Protein AF-A0A257QB19-F1 (afdb_monomer_lite)

Radius of gyration: 14.37 Å; chains: 1; bounding box: 32×27×36 Å

Sequence (110 aa):
MDDRFLIPMRKDPEFQNRLLIRRVKIDADTKYIGLDGKTHDYPFLANQLGVRGVPYILFLAPDGSRITSIQGTAFDYYGYYLSQDINLATDCAKKPAQPKCDGRKDGAGL

Secondary structure (DSSP, 8-state):
-TTTTHHHHHHSTTTTTT-------TT-S-EEE-TTS-EEEHHHHHHHTT--SSSEEEEE-TTS-EEEEEES--HHHHHHHHHHHHHHHHHHHH-TTSGGG--GGGS---

pLDDT: mean 86.42, std 7.38, range [59.31, 97.44]

Foldseek 3Di:
DCVVAVVVLCVDPVCPPLDDDDDDDQPDPDWDQDPVRDIDGSVVVCVQFVPDAPPKDFQAEPVQAGLDMDHDDDPVCCNVVVVVVSVSSSVCNVPVPDPNRHCVVVTGTD

Structure (mmCIF, N/CA/C/O backbone):
data_AF-A0A257QB19-F1
#
_entry.id   AF-A0A257QB19-F1
#
loop_
_atom_site.group_PDB
_atom_site.id
_atom_site.type_symbol
_atom_site.label_atom_id
_atom_site.label_alt_id
_atom_site.label_comp_id
_atom_site.label_asym_id
_atom_site.label_entity_id
_atom_site.label_seq_id
_atom_site.pdbx_PDB_ins_code
_atom_site.Cartn_x
_atom_site.Cartn_y
_atom_site.Cartn_z
_atom_site.occupancy
_atom_site.B_iso_or_equiv
_atom_site.auth_seq_id
_atom_site.auth_comp_id
_atom_site.auth_asym_id
_atom_site.auth_atom_id
_atom_site.pdbx_PDB_model_num
ATOM 1 N N . MET A 1 1 ? 12.754 -4.541 1.057 1.00 59.31 1 MET A N 1
ATOM 2 C CA . MET A 1 1 ? 11.566 -4.015 1.768 1.00 59.31 1 MET A CA 1
ATOM 3 C C . MET A 1 1 ? 10.838 -5.180 2.408 1.00 59.31 1 MET A C 1
ATOM 5 O O . MET A 1 1 ? 10.867 -5.306 3.622 1.00 59.31 1 MET A O 1
ATOM 9 N N . ASP A 1 2 ? 10.305 -6.079 1.583 1.00 64.06 2 ASP A N 1
ATOM 10 C CA . ASP A 1 2 ? 9.467 -7.203 2.001 1.00 64.06 2 ASP A CA 1
ATOM 11 C C . ASP A 1 2 ? 10.106 -8.074 3.084 1.00 64.06 2 ASP A C 1
ATOM 13 O O . ASP A 1 2 ? 9.503 -8.252 4.137 1.00 64.06 2 ASP A O 1
ATOM 17 N N . ASP A 1 3 ? 11.344 -8.530 2.880 1.00 69.50 3 ASP A N 1
ATOM 18 C CA . ASP A 1 3 ? 12.029 -9.426 3.826 1.00 69.50 3 ASP A CA 1
ATOM 19 C C . ASP A 1 3 ? 12.295 -8.789 5.195 1.00 69.50 3 ASP A C 1
ATOM 21 O O . ASP A 1 3 ? 12.431 -9.495 6.190 1.00 69.50 3 ASP A O 1
ATOM 25 N N . ARG A 1 4 ? 12.352 -7.453 5.254 1.00 70.56 4 ARG A N 1
ATOM 26 C CA . ARG A 1 4 ? 12.642 -6.702 6.484 1.00 70.56 4 ARG A CA 1
ATOM 27 C C . ARG A 1 4 ? 11.392 -6.263 7.239 1.00 70.56 4 ARG A C 1
ATOM 29 O O . ARG A 1 4 ? 11.477 -6.070 8.442 1.00 70.56 4 ARG A O 1
ATOM 36 N N . PHE A 1 5 ? 10.261 -6.097 6.552 1.00 72.94 5 PHE A N 1
ATOM 37 C CA . PHE A 1 5 ? 9.052 -5.525 7.152 1.00 72.94 5 PHE A CA 1
ATOM 38 C C . PHE A 1 5 ? 7.820 -6.394 6.885 1.00 72.94 5 PHE A C 1
ATOM 40 O O . PHE A 1 5 ? 7.289 -6.999 7.810 1.00 72.94 5 PHE A O 1
ATOM 47 N N . LEU A 1 6 ? 7.397 -6.547 5.626 1.00 75.94 6 LEU A N 1
ATOM 48 C CA . LEU A 1 6 ? 6.129 -7.216 5.296 1.00 75.94 6 LEU A CA 1
ATOM 49 C C . LEU A 1 6 ? 6.115 -8.719 5.624 1.00 75.94 6 LEU A C 1
ATOM 51 O O . LEU A 1 6 ? 5.106 -9.235 6.102 1.00 75.94 6 LEU A O 1
ATOM 55 N N . ILE A 1 7 ? 7.217 -9.438 5.380 1.00 78.75 7 ILE A N 1
ATOM 56 C CA . ILE A 1 7 ? 7.311 -10.874 5.680 1.00 78.75 7 ILE A CA 1
ATOM 57 C C . ILE A 1 7 ? 7.339 -11.129 7.193 1.00 78.75 7 ILE A C 1
ATOM 59 O O . ILE A 1 7 ? 6.558 -11.976 7.635 1.00 78.75 7 ILE A O 1
ATOM 63 N N . PRO A 1 8 ? 8.177 -10.437 7.995 1.00 78.06 8 PRO A N 1
ATOM 64 C CA . PRO A 1 8 ? 8.101 -10.517 9.451 1.00 78.06 8 PRO A CA 1
ATOM 65 C C . PRO A 1 8 ? 6.710 -10.178 9.991 1.00 78.06 8 PRO A C 1
ATOM 67 O O . PRO A 1 8 ? 6.163 -10.957 10.763 1.00 78.06 8 PRO A O 1
ATOM 70 N N . MET A 1 9 ? 6.085 -9.100 9.509 1.00 76.50 9 MET A N 1
ATOM 71 C CA . MET A 1 9 ? 4.747 -8.695 9.957 1.00 76.50 9 MET A CA 1
ATOM 72 C C . MET A 1 9 ? 3.677 -9.737 9.653 1.00 76.50 9 MET A C 1
ATOM 74 O O . MET A 1 9 ? 2.823 -9.994 10.487 1.00 76.50 9 MET A O 1
ATOM 78 N N . ARG A 1 10 ? 3.737 -10.413 8.501 1.00 75.19 10 ARG A N 1
ATOM 79 C CA . ARG A 1 10 ? 2.811 -11.518 8.201 1.00 75.19 10 ARG A CA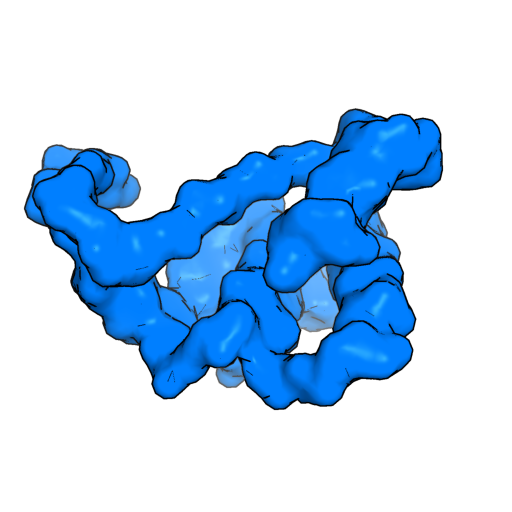 1
ATOM 80 C C . ARG A 1 10 ? 2.932 -12.680 9.198 1.00 75.19 10 ARG A C 1
ATOM 82 O O . ARG A 1 10 ? 1.979 -13.436 9.368 1.00 75.19 10 ARG A O 1
ATOM 89 N N . LYS A 1 11 ? 4.108 -12.872 9.803 1.00 80.69 11 LYS A N 1
ATOM 90 C CA . LYS A 1 11 ? 4.353 -13.930 10.795 1.00 80.69 11 LYS A CA 1
ATOM 91 C C . LYS A 1 11 ? 3.977 -13.507 12.215 1.00 80.69 11 LYS A C 1
ATOM 93 O O . LYS A 1 11 ? 3.763 -14.384 13.046 1.00 80.69 11 LYS A O 1
ATOM 98 N N . ASP A 1 12 ? 3.897 -12.210 12.479 1.00 80.00 12 ASP A N 1
ATOM 99 C CA . ASP A 1 12 ? 3.561 -11.659 13.784 1.00 80.00 12 ASP A CA 1
ATOM 100 C C . ASP A 1 12 ? 2.059 -11.862 14.093 1.00 80.00 12 ASP A C 1
ATOM 102 O O . ASP A 1 12 ? 1.206 -11.435 13.302 1.00 80.00 12 ASP A O 1
ATOM 106 N N . PRO A 1 13 ? 1.712 -12.517 15.221 1.00 81.62 13 PRO A N 1
ATOM 107 C CA . PRO A 1 13 ? 0.330 -12.733 15.644 1.00 81.62 13 PRO A CA 1
ATOM 108 C C . PRO A 1 13 ? -0.524 -11.463 15.711 1.00 81.62 13 PRO A C 1
ATOM 110 O O . PRO A 1 13 ? -1.731 -11.549 15.496 1.00 81.62 13 PRO A O 1
ATOM 113 N N . GLU A 1 14 ? 0.067 -10.291 15.966 1.00 80.62 14 GLU A N 1
ATOM 114 C CA . GLU A 1 14 ? -0.661 -9.019 16.029 1.00 80.62 14 GLU A CA 1
ATOM 115 C C . GLU A 1 14 ? -1.333 -8.668 14.693 1.00 80.62 14 GLU A C 1
ATOM 117 O O . GLU A 1 14 ? -2.408 -8.062 14.675 1.00 80.62 14 GLU A O 1
ATOM 122 N N . PHE A 1 15 ? -0.719 -9.051 13.571 1.00 76.75 15 PHE A N 1
ATOM 123 C CA . PHE A 1 15 ? -1.198 -8.745 12.220 1.00 76.75 15 PHE A CA 1
ATOM 124 C C . PHE A 1 15 ? -1.900 -9.929 11.549 1.00 76.75 15 PHE A C 1
ATOM 126 O O . PHE A 1 15 ? -2.518 -9.761 10.489 1.00 76.75 15 PHE A O 1
ATOM 133 N N . GLN A 1 16 ? -1.853 -11.115 12.162 1.00 75.06 16 GLN A N 1
ATOM 134 C CA . GLN A 1 16 ? -2.574 -12.281 11.665 1.00 75.06 16 GLN A CA 1
ATOM 135 C C . GLN A 1 16 ? -4.080 -11.986 11.590 1.00 75.06 16 GLN A C 1
ATOM 137 O O . GLN A 1 16 ? -4.677 -11.403 12.491 1.00 75.06 16 GLN A O 1
ATOM 142 N N . ASN A 1 17 ? -4.698 -12.372 10.470 1.00 77.50 17 ASN A N 1
ATOM 143 C CA . ASN A 1 17 ? -6.123 -12.178 10.161 1.00 77.50 17 ASN A CA 1
ATOM 144 C C . ASN A 1 17 ? -6.606 -10.720 10.024 1.00 77.50 17 ASN A C 1
ATOM 146 O O . ASN A 1 17 ? -7.804 -10.499 9.855 1.00 77.50 17 ASN A O 1
ATOM 150 N N . ARG A 1 18 ? -5.713 -9.720 10.060 1.00 79.25 18 ARG A N 1
ATOM 151 C CA . ARG A 1 18 ? -6.086 -8.302 9.880 1.00 79.25 18 ARG A CA 1
ATOM 152 C C . ARG A 1 18 ? -5.868 -7.782 8.465 1.00 79.25 18 ARG A C 1
ATOM 154 O O . ARG A 1 18 ? -6.483 -6.789 8.092 1.00 79.25 18 ARG A O 1
ATOM 161 N N . LEU A 1 19 ? -4.975 -8.408 7.699 1.00 74.88 19 LEU A N 1
ATOM 162 C CA . LEU A 1 19 ? -4.495 -7.875 6.426 1.00 74.88 19 LEU A CA 1
ATOM 163 C C . LEU A 1 19 ? -4.450 -8.950 5.343 1.00 74.88 19 LEU A C 1
ATOM 165 O O . LEU A 1 19 ? -3.922 -10.042 5.552 1.00 74.88 19 LEU A O 1
ATOM 169 N N . LEU A 1 20 ? -4.920 -8.586 4.150 1.00 84.19 20 LEU A N 1
ATOM 170 C CA . LEU A 1 20 ? -4.615 -9.293 2.914 1.00 84.19 20 LEU A CA 1
ATOM 171 C C . LEU A 1 20 ? -3.525 -8.513 2.176 1.00 84.19 20 LEU A C 1
ATOM 173 O O . LEU A 1 20 ? -3.773 -7.432 1.649 1.00 84.19 20 LEU A O 1
ATOM 177 N N . ILE A 1 21 ? -2.311 -9.057 2.145 1.00 84.69 21 ILE A N 1
ATOM 178 C CA . ILE A 1 21 ? -1.169 -8.399 1.502 1.00 84.69 21 ILE A CA 1
ATOM 179 C C . ILE A 1 21 ? -1.001 -8.965 0.094 1.00 84.69 21 ILE A C 1
ATOM 181 O O . ILE A 1 21 ? -0.752 -10.161 -0.072 1.00 84.69 21 ILE A O 1
ATOM 185 N N . ARG A 1 22 ? -1.084 -8.102 -0.922 1.00 87.94 22 ARG A N 1
ATOM 186 C CA . ARG A 1 22 ? -0.818 -8.463 -2.318 1.00 87.94 22 ARG A CA 1
ATOM 187 C C . ARG A 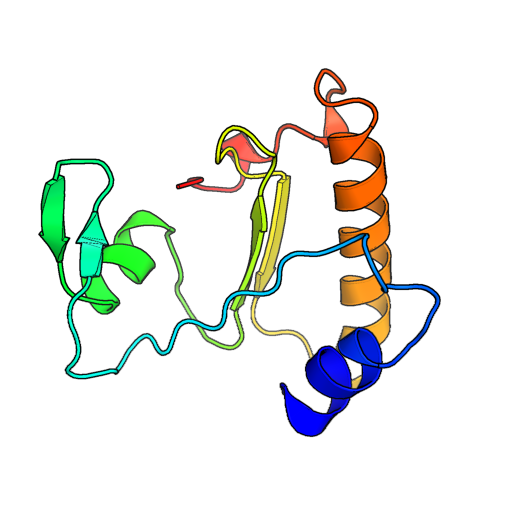1 22 ? 0.380 -7.687 -2.843 1.00 87.94 22 ARG A C 1
ATOM 189 O O . ARG A 1 22 ? 0.357 -6.463 -2.904 1.00 87.94 22 ARG A O 1
ATOM 196 N N . ARG A 1 23 ? 1.420 -8.414 -3.252 1.00 88.44 23 ARG A N 1
ATOM 197 C CA . ARG A 1 23 ? 2.579 -7.820 -3.918 1.00 88.44 23 ARG A CA 1
ATOM 198 C C . ARG A 1 23 ? 2.283 -7.633 -5.400 1.00 88.44 23 ARG A C 1
ATOM 200 O O . ARG A 1 23 ? 1.829 -8.562 -6.064 1.00 88.44 23 ARG A O 1
ATOM 207 N N . VAL A 1 24 ? 2.605 -6.450 -5.906 1.00 89.31 24 VAL A N 1
ATOM 208 C CA . VAL A 1 24 ? 2.582 -6.131 -7.333 1.00 89.31 24 VAL A CA 1
ATOM 209 C C . VAL A 1 24 ? 3.997 -5.774 -7.763 1.00 89.31 24 VAL A C 1
ATOM 211 O O . VAL A 1 24 ? 4.639 -4.919 -7.154 1.00 89.31 24 VAL A O 1
ATOM 214 N N . LYS A 1 25 ? 4.495 -6.454 -8.797 1.00 90.56 25 LYS A N 1
ATOM 215 C CA . LYS A 1 25 ? 5.747 -6.099 -9.461 1.00 90.56 25 LYS A CA 1
ATOM 216 C C . LYS A 1 25 ? 5.385 -5.270 -10.696 1.00 90.56 25 LYS A C 1
ATOM 218 O O . LYS A 1 25 ? 4.802 -5.805 -11.630 1.00 90.56 25 LYS A O 1
ATOM 223 N N . ILE A 1 26 ? 5.668 -3.967 -10.649 1.00 88.81 26 ILE A N 1
ATOM 224 C CA . ILE A 1 26 ? 5.209 -3.007 -11.669 1.00 88.81 26 ILE A CA 1
ATOM 225 C C . ILE A 1 26 ? 5.869 -3.208 -13.038 1.00 88.81 26 ILE A C 1
ATOM 227 O O . ILE A 1 26 ? 5.289 -2.855 -14.052 1.00 88.81 26 ILE A O 1
ATOM 231 N N . ASP A 1 27 ? 7.062 -3.791 -13.053 1.00 87.38 27 ASP A N 1
ATOM 232 C CA . ASP A 1 27 ? 7.898 -4.091 -14.215 1.00 87.38 27 ASP A CA 1
ATOM 233 C C . ASP A 1 27 ? 7.865 -5.590 -14.569 1.00 87.38 27 ASP A C 1
ATOM 235 O O . ASP A 1 27 ? 8.820 -6.129 -15.120 1.00 87.38 27 ASP A O 1
ATOM 239 N N . ALA A 1 28 ? 6.810 -6.311 -14.178 1.00 89.75 28 ALA A N 1
ATOM 240 C CA . ALA A 1 28 ? 6.645 -7.703 -14.577 1.00 89.75 28 ALA A CA 1
ATOM 241 C C . ALA A 1 28 ? 6.098 -7.808 -16.008 1.00 89.75 28 ALA A C 1
ATOM 243 O O . ALA A 1 28 ? 5.149 -7.113 -16.359 1.00 89.75 28 ALA A O 1
ATOM 244 N N . ASP A 1 29 ? 6.618 -8.764 -16.782 1.00 91.00 29 ASP A N 1
ATOM 245 C CA . ASP A 1 29 ? 6.129 -9.083 -18.135 1.00 91.00 29 ASP A CA 1
ATOM 246 C C . ASP A 1 29 ? 4.759 -9.793 -18.136 1.00 91.00 29 ASP A C 1
ATOM 248 O O . ASP A 1 29 ? 4.187 -10.100 -19.185 1.00 91.00 29 ASP A O 1
ATOM 252 N N . THR A 1 30 ? 4.228 -10.099 -16.952 1.00 92.31 30 THR A N 1
ATOM 253 C CA . THR A 1 30 ? 2.925 -10.735 -16.783 1.00 92.31 30 THR A CA 1
ATOM 254 C C . THR A 1 30 ? 1.793 -9.715 -16.856 1.00 92.31 30 THR A C 1
ATOM 256 O O . THR A 1 30 ? 1.938 -8.544 -16.511 1.00 92.31 30 THR A O 1
ATOM 259 N N . LYS A 1 31 ? 0.628 -10.185 -17.302 1.00 94.19 31 LYS A N 1
ATOM 260 C CA . LYS A 1 31 ? -0.592 -9.383 -17.425 1.00 94.19 31 LYS A CA 1
ATOM 261 C C . LYS A 1 31 ? -1.626 -9.807 -16.387 1.00 94.19 31 LYS A C 1
ATOM 263 O O . LYS A 1 31 ? -1.560 -10.918 -15.860 1.00 94.19 31 LYS A O 1
ATOM 268 N N . TYR A 1 32 ? -2.597 -8.942 -16.120 1.00 91.12 32 TYR A N 1
ATOM 269 C CA . TYR A 1 32 ? -3.730 -9.234 -15.242 1.00 91.12 32 TYR A CA 1
ATOM 270 C C . TYR A 1 32 ? -5.057 -8.906 -15.929 1.00 91.12 32 TYR A C 1
ATOM 272 O O . TYR A 1 32 ? -5.100 -8.106 -16.861 1.00 91.12 32 TYR A O 1
ATOM 280 N N . ILE A 1 33 ? -6.139 -9.535 -15.467 1.00 94.56 33 ILE A N 1
ATOM 281 C CA . ILE A 1 33 ? -7.500 -9.166 -15.865 1.00 94.56 33 ILE A CA 1
ATOM 282 C C . ILE A 1 33 ? -7.987 -8.072 -14.916 1.00 94.56 33 ILE A C 1
ATOM 284 O O . ILE A 1 33 ? -8.027 -8.282 -13.701 1.00 94.56 33 ILE A O 1
ATOM 288 N N . GLY A 1 34 ? -8.298 -6.902 -15.468 1.00 90.81 34 GLY A N 1
ATOM 289 C CA . GLY A 1 34 ? -8.829 -5.760 -14.734 1.00 90.81 34 GLY A CA 1
ATOM 290 C C . GLY A 1 34 ? -10.286 -5.940 -14.325 1.00 90.81 34 GLY A C 1
ATOM 291 O O . GLY A 1 34 ? -10.969 -6.872 -14.750 1.00 90.81 34 GLY A O 1
ATOM 292 N N . LEU A 1 35 ? -10.779 -5.006 -13.510 1.00 88.00 35 LEU A N 1
ATOM 293 C CA . LEU A 1 35 ? -12.189 -4.964 -13.105 1.00 88.00 35 LEU A CA 1
ATOM 294 C C . LEU A 1 35 ? -13.132 -4.692 -14.291 1.00 88.00 35 LEU A C 1
ATOM 296 O O . LEU A 1 35 ? -14.313 -5.015 -14.229 1.00 88.00 35 LEU A O 1
ATOM 300 N N . ASP A 1 36 ? -12.599 -4.155 -15.389 1.00 92.31 36 ASP A N 1
ATOM 301 C CA . ASP A 1 36 ? -13.287 -3.975 -16.669 1.00 92.31 36 ASP A CA 1
ATOM 302 C C . ASP A 1 36 ? -13.338 -5.256 -17.527 1.00 92.31 36 ASP A C 1
ATOM 304 O O . ASP A 1 36 ? -13.837 -5.228 -18.653 1.00 92.31 36 ASP A O 1
ATOM 308 N N . GLY A 1 37 ? -12.794 -6.370 -17.025 1.00 95.81 37 GLY A N 1
ATOM 309 C CA . GLY A 1 37 ? -12.713 -7.646 -17.731 1.00 95.81 37 GLY A CA 1
ATOM 310 C C . GLY A 1 37 ? -11.655 -7.694 -18.837 1.00 95.81 37 GLY A C 1
ATOM 311 O O . GLY A 1 37 ? -11.577 -8.696 -19.548 1.00 95.81 37 GLY A O 1
ATOM 312 N N . LYS A 1 38 ? -10.835 -6.647 -19.005 1.00 97.12 38 LYS A N 1
ATOM 313 C CA . LYS A 1 38 ? -9.792 -6.590 -20.038 1.00 97.12 38 LYS A CA 1
ATOM 314 C C . LYS A 1 38 ? -8.429 -6.968 -19.480 1.00 97.12 38 LYS A C 1
ATOM 316 O O . LYS A 1 38 ? -8.152 -6.840 -18.290 1.00 97.12 38 LYS A O 1
ATOM 321 N N . THR A 1 39 ? -7.558 -7.420 -20.373 1.00 97.44 39 THR A N 1
ATOM 322 C CA . THR A 1 39 ? -6.167 -7.726 -20.044 1.00 97.44 39 THR A CA 1
ATOM 323 C C . THR A 1 39 ? -5.328 -6.450 -20.044 1.00 97.44 39 THR A C 1
ATOM 325 O O . THR A 1 39 ? -5.212 -5.800 -21.082 1.00 97.44 39 THR A O 1
ATOM 328 N N . HIS A 1 40 ? -4.675 -6.156 -18.921 1.00 96.31 40 HIS A N 1
ATOM 329 C CA . HIS A 1 40 ? -3.795 -4.999 -18.727 1.00 96.31 40 HIS A CA 1
ATOM 330 C C . HIS A 1 40 ? -2.403 -5.426 -18.251 1.00 96.31 40 HIS A C 1
ATOM 332 O O . HIS A 1 40 ? -2.221 -6.528 -17.725 1.00 96.31 40 HIS A O 1
ATOM 338 N N . ASP A 1 41 ? -1.414 -4.555 -18.435 1.00 95.31 41 ASP A N 1
ATOM 339 C CA . ASP A 1 41 ? -0.079 -4.710 -17.855 1.00 95.31 41 ASP A CA 1
ATOM 340 C C . ASP A 1 41 ? 0.042 -3.953 -16.520 1.00 95.31 41 ASP A C 1
ATOM 342 O O . ASP A 1 41 ? -0.777 -3.103 -16.170 1.00 95.31 41 ASP A O 1
ATOM 346 N N . TYR A 1 42 ? 1.042 -4.288 -15.709 1.00 93.62 42 TYR A N 1
ATOM 347 C CA . TYR A 1 42 ? 1.217 -3.625 -14.416 1.00 93.62 42 TYR A CA 1
ATOM 348 C C . TYR A 1 42 ? 1.627 -2.141 -14.487 1.00 93.62 42 TYR A C 1
ATOM 350 O O . TYR A 1 42 ? 1.221 -1.395 -13.586 1.00 93.62 42 TYR A O 1
ATOM 358 N N . PRO A 1 43 ? 2.346 -1.660 -15.521 1.00 93.31 43 PRO A N 1
ATOM 359 C CA . PRO A 1 43 ? 2.517 -0.227 -15.748 1.00 93.31 43 PRO A CA 1
ATOM 360 C C . PRO A 1 43 ? 1.189 0.525 -15.906 1.00 93.31 43 PRO A C 1
ATOM 362 O O . PRO A 1 43 ? 1.045 1.622 -15.362 1.00 93.31 43 PRO A O 1
ATOM 365 N N . PHE A 1 44 ? 0.192 -0.060 -16.580 1.00 93.81 44 PHE A N 1
ATOM 366 C CA . PHE A 1 44 ? -1.154 0.504 -16.672 1.00 93.81 44 PHE A CA 1
ATOM 367 C C . PHE A 1 44 ? -1.786 0.678 -15.284 1.00 93.81 44 PHE A C 1
ATOM 369 O O . PHE A 1 44 ? -2.242 1.774 -14.956 1.00 93.81 44 PHE A O 1
ATOM 376 N N . LEU A 1 45 ? -1.725 -0.351 -14.428 1.00 92.69 45 LEU A N 1
ATOM 377 C CA . LEU A 1 45 ? -2.231 -0.275 -13.050 1.00 92.69 45 LEU A CA 1
ATOM 378 C C . LEU A 1 45 ? -1.528 0.820 -12.235 1.00 92.69 45 LEU A C 1
ATOM 380 O O . LEU A 1 45 ? -2.178 1.597 -11.539 1.00 92.69 45 LEU A O 1
ATOM 384 N N . ALA A 1 46 ? -0.197 0.893 -12.318 1.00 92.62 46 ALA A N 1
ATOM 385 C CA . ALA A 1 46 ? 0.590 1.896 -11.603 1.00 92.62 46 ALA A CA 1
ATOM 386 C C . ALA A 1 46 ? 0.203 3.324 -12.024 1.00 92.62 46 ALA A C 1
ATOM 388 O O . ALA A 1 46 ? 0.042 4.195 -11.167 1.00 92.62 46 ALA A O 1
ATOM 389 N N . ASN A 1 47 ? -0.010 3.547 -13.324 1.00 92.38 47 ASN A N 1
ATOM 390 C CA . ASN A 1 47 ? -0.467 4.829 -13.855 1.00 92.38 47 ASN A CA 1
ATOM 391 C C . ASN A 1 47 ? -1.888 5.173 -13.394 1.00 92.38 47 ASN A C 1
ATOM 393 O O . ASN A 1 47 ? -2.119 6.304 -12.967 1.00 92.38 47 ASN A O 1
ATOM 397 N N . GLN A 1 48 ? -2.814 4.209 -13.424 1.00 92.31 48 GLN A N 1
ATOM 398 C CA . GLN A 1 48 ? -4.186 4.394 -12.938 1.00 92.31 48 GLN A CA 1
ATOM 399 C C . GLN A 1 48 ? -4.211 4.799 -11.456 1.00 92.31 48 GLN A C 1
ATOM 401 O O . GLN A 1 48 ? -4.974 5.678 -11.065 1.00 92.31 48 GLN A O 1
ATOM 406 N N . LEU A 1 49 ? -3.333 4.207 -10.644 1.00 91.94 49 LEU A N 1
ATOM 407 C CA . LEU A 1 49 ? -3.199 4.503 -9.215 1.00 91.94 49 LEU A CA 1
ATOM 408 C C . LEU A 1 49 ? -2.338 5.743 -8.910 1.00 91.94 49 LEU A C 1
ATOM 410 O O . LEU A 1 49 ? -2.147 6.087 -7.744 1.00 91.94 49 LEU A O 1
ATOM 414 N N . GLY A 1 50 ? -1.802 6.420 -9.931 1.00 90.75 50 GLY A N 1
ATOM 415 C CA . GLY A 1 50 ? -0.958 7.605 -9.759 1.00 90.75 50 GLY A CA 1
ATOM 416 C C . GLY A 1 50 ? 0.396 7.324 -9.096 1.00 90.75 50 GLY A C 1
ATOM 417 O O . GLY A 1 50 ? 0.995 8.227 -8.514 1.00 90.75 50 GLY A O 1
ATOM 418 N N . VAL A 1 51 ? 0.898 6.090 -9.166 1.00 91.62 51 VAL A N 1
ATOM 419 C CA . VAL A 1 51 ? 2.176 5.695 -8.561 1.00 91.62 51 VAL A CA 1
ATOM 420 C C . VAL A 1 51 ? 3.333 6.323 -9.340 1.00 91.62 51 VAL A C 1
ATOM 422 O O . VAL A 1 51 ? 3.514 6.061 -10.527 1.00 91.62 51 VAL A O 1
ATOM 425 N N . ARG A 1 52 ? 4.144 7.152 -8.669 1.00 88.81 52 ARG A N 1
ATOM 426 C CA . ARG A 1 52 ? 5.295 7.851 -9.283 1.00 88.81 52 ARG A CA 1
ATOM 427 C C . ARG A 1 52 ? 6.663 7.328 -8.851 1.00 88.81 52 ARG A C 1
ATOM 429 O O . ARG A 1 52 ? 7.673 7.733 -9.412 1.00 88.81 52 ARG A O 1
ATOM 436 N N . GLY A 1 53 ? 6.712 6.449 -7.856 1.00 88.94 53 GLY A N 1
ATOM 437 C CA . GLY A 1 53 ? 7.957 5.880 -7.355 1.00 88.94 53 GLY A CA 1
ATOM 438 C C . GLY A 1 53 ? 7.709 4.682 -6.452 1.00 88.94 53 GLY A C 1
ATOM 439 O O . GLY A 1 53 ? 6.623 4.530 -5.895 1.00 88.94 53 GLY A O 1
ATOM 440 N N . VAL A 1 54 ? 8.730 3.840 -6.318 1.00 87.94 54 VAL A N 1
ATOM 441 C CA . VAL A 1 54 ? 8.718 2.638 -5.476 1.00 87.94 54 VAL A CA 1
ATOM 442 C C . VAL A 1 54 ? 9.765 2.756 -4.356 1.00 87.94 54 VAL A C 1
ATOM 444 O O . VAL A 1 54 ? 10.783 3.417 -4.560 1.00 87.94 54 VAL A O 1
ATOM 447 N N . PRO A 1 55 ? 9.562 2.117 -3.185 1.00 86.88 55 PRO A N 1
ATOM 448 C CA . PRO A 1 55 ? 8.405 1.302 -2.811 1.00 86.88 55 PRO A CA 1
ATOM 449 C C . PRO A 1 55 ? 7.137 2.142 -2.589 1.00 86.88 55 PRO A C 1
ATOM 451 O O . PRO A 1 55 ? 7.206 3.275 -2.110 1.00 86.88 55 PRO A O 1
ATOM 454 N N . TYR A 1 56 ? 5.991 1.550 -2.932 1.00 90.25 56 TYR A N 1
ATOM 455 C CA . TYR A 1 56 ? 4.660 2.129 -2.760 1.00 90.25 56 TYR A CA 1
ATOM 456 C C . TYR A 1 56 ? 3.750 1.116 -2.062 1.00 90.25 56 TYR A C 1
ATOM 458 O O . TYR A 1 56 ? 3.654 -0.026 -2.516 1.00 90.25 56 TYR A O 1
ATOM 466 N N . ILE A 1 57 ? 3.094 1.514 -0.973 1.00 90.94 57 ILE A N 1
ATOM 467 C CA . ILE A 1 57 ? 2.046 0.720 -0.316 1.00 90.94 57 ILE A CA 1
ATOM 468 C C . ILE A 1 57 ? 0.741 1.491 -0.406 1.00 90.94 57 ILE A C 1
ATOM 470 O O . ILE A 1 57 ? 0.681 2.645 0.006 1.00 90.94 57 ILE A O 1
ATOM 474 N N . LEU A 1 58 ? -0.301 0.831 -0.902 1.00 93.38 58 LEU A N 1
ATOM 475 C CA . LEU A 1 58 ? -1.660 1.351 -0.947 1.00 93.38 58 LEU A CA 1
ATOM 476 C C . LEU A 1 58 ? -2.530 0.596 0.055 1.00 93.38 58 LEU A C 1
ATOM 478 O O . LEU A 1 58 ? -2.561 -0.635 0.034 1.00 93.38 58 LEU A O 1
ATOM 482 N N . PHE A 1 59 ? -3.256 1.332 0.890 1.00 93.00 59 PHE A N 1
ATOM 483 C CA . PHE A 1 59 ? -4.265 0.777 1.783 1.00 93.00 59 PHE A CA 1
ATOM 484 C C . PHE A 1 59 ? -5.644 1.029 1.197 1.00 93.00 59 PHE A C 1
ATOM 486 O O . PHE A 1 59 ? -5.990 2.166 0.865 1.00 93.00 59 PHE A O 1
ATOM 493 N N . LEU A 1 60 ? -6.420 -0.043 1.081 1.00 90.75 60 LEU A N 1
ATOM 494 C CA . LEU A 1 60 ? -7.732 -0.035 0.454 1.00 90.75 60 LEU A CA 1
ATOM 495 C C . LEU A 1 60 ? -8.793 -0.489 1.446 1.00 90.75 60 LEU A C 1
ATOM 497 O O . LEU A 1 60 ? -8.545 -1.377 2.266 1.00 90.75 60 LEU A O 1
ATOM 501 N N . ALA A 1 61 ? -9.975 0.106 1.346 1.00 86.88 61 ALA A N 1
ATOM 502 C CA . ALA A 1 61 ? -11.155 -0.373 2.039 1.00 86.88 61 ALA A CA 1
ATOM 503 C C . ALA A 1 61 ? -11.763 -1.579 1.289 1.00 86.88 61 ALA A C 1
ATOM 505 O O . ALA A 1 61 ? -11.393 -1.849 0.141 1.00 86.88 61 ALA A O 1
ATOM 506 N N . PRO A 1 62 ? -12.696 -2.326 1.911 1.00 82.38 62 PRO A N 1
ATOM 507 C CA . PRO A 1 62 ? -13.296 -3.513 1.296 1.00 82.38 62 PRO A CA 1
ATOM 508 C C . PRO A 1 62 ? -13.997 -3.268 -0.050 1.00 82.38 62 PRO A C 1
ATOM 510 O O . PRO A 1 62 ? -14.144 -4.201 -0.832 1.00 82.38 62 PRO A O 1
ATOM 513 N N . ASP A 1 63 ? -14.421 -2.034 -0.323 1.00 84.81 63 ASP A N 1
ATOM 514 C CA . ASP A 1 63 ? -15.056 -1.615 -1.577 1.00 84.81 63 ASP A CA 1
ATOM 515 C C . ASP A 1 63 ? -14.055 -1.186 -2.668 1.00 84.81 63 ASP A C 1
ATOM 517 O O . ASP A 1 63 ? -14.468 -0.775 -3.748 1.00 84.81 63 ASP A O 1
ATOM 521 N N . GLY A 1 64 ? -12.746 -1.273 -2.401 1.00 87.00 64 GLY A N 1
ATOM 522 C CA . GLY A 1 64 ? -11.686 -0.850 -3.320 1.00 87.00 64 GLY A CA 1
ATOM 523 C C . GLY A 1 64 ? -11.323 0.633 -3.225 1.00 87.00 64 GLY A C 1
ATOM 524 O O . GLY A 1 64 ? -10.378 1.070 -3.885 1.00 87.00 64 GLY A O 1
ATOM 525 N N . SER A 1 65 ? -12.001 1.413 -2.380 1.00 88.50 65 SER A N 1
ATOM 526 C CA . SER A 1 65 ? -11.660 2.819 -2.167 1.00 88.50 65 SER A CA 1
ATOM 527 C C . SER A 1 65 ? -10.328 2.986 -1.429 1.00 88.50 65 SER A C 1
ATOM 529 O O . SER A 1 65 ? -9.901 2.144 -0.638 1.00 88.50 65 SER A O 1
ATOM 531 N N . ARG A 1 66 ? -9.642 4.097 -1.703 1.00 93.69 66 ARG A N 1
ATOM 532 C CA . ARG A 1 66 ? -8.366 4.449 -1.074 1.00 93.69 66 ARG A CA 1
ATOM 533 C C . ARG A 1 66 ? -8.573 4.930 0.361 1.00 93.69 66 ARG A C 1
ATOM 535 O O . ARG A 1 66 ? -9.353 5.850 0.586 1.00 93.69 66 ARG A O 1
ATOM 542 N N . ILE A 1 67 ? -7.782 4.386 1.287 1.00 94.56 67 ILE A N 1
ATOM 543 C CA . ILE A 1 67 ? -7.673 4.867 2.673 1.00 94.56 67 ILE A CA 1
ATOM 544 C C . ILE A 1 67 ? -6.457 5.790 2.811 1.00 94.56 67 ILE A C 1
ATOM 546 O O . ILE A 1 67 ? -6.590 6.944 3.196 1.00 94.56 67 ILE A O 1
ATOM 550 N N . THR A 1 68 ? -5.262 5.286 2.493 1.00 93.88 68 THR A N 1
ATOM 551 C CA . THR A 1 68 ? -3.988 6.023 2.589 1.00 93.88 68 THR A CA 1
ATOM 552 C C . THR A 1 68 ? -2.914 5.337 1.735 1.00 93.88 68 THR A C 1
ATOM 554 O O . THR A 1 68 ? -3.142 4.251 1.189 1.00 93.88 68 THR A O 1
ATOM 557 N N . SER A 1 69 ? -1.739 5.952 1.593 1.00 93.31 69 SER A N 1
ATOM 558 C CA . SER A 1 69 ? -0.584 5.321 0.955 1.00 93.31 69 SER A CA 1
ATOM 559 C C . SER A 1 69 ? 0.740 5.758 1.559 1.00 93.31 69 SER A C 1
ATOM 561 O O . SER A 1 69 ? 0.893 6.910 1.956 1.00 93.31 69 SER A O 1
ATOM 563 N N . ILE A 1 70 ? 1.738 4.892 1.432 1.00 90.38 70 ILE A N 1
ATOM 564 C CA . ILE A 1 70 ? 3.129 5.189 1.753 1.00 90.38 70 ILE A CA 1
ATOM 565 C C . ILE A 1 70 ? 3.933 5.213 0.453 1.00 90.38 70 ILE A C 1
ATOM 567 O O . ILE A 1 70 ? 3.994 4.201 -0.246 1.00 90.38 70 ILE A O 1
ATOM 571 N N . GLN A 1 71 ? 4.587 6.337 0.151 1.00 88.50 71 GLN A N 1
ATOM 572 C CA . GLN A 1 71 ? 5.508 6.472 -0.981 1.00 88.50 71 GLN A CA 1
ATOM 573 C C . GLN A 1 71 ? 6.893 6.901 -0.488 1.00 88.50 71 GLN A C 1
ATOM 575 O O . GLN A 1 71 ? 7.023 7.928 0.169 1.00 88.50 71 GLN A O 1
ATOM 580 N N . GLY A 1 72 ? 7.931 6.135 -0.840 1.00 74.44 72 GLY A N 1
ATOM 581 C CA . GLY A 1 72 ? 9.326 6.590 -0.758 1.00 74.44 72 GLY A CA 1
ATOM 582 C C . GLY A 1 72 ? 9.807 7.078 0.616 1.00 74.44 72 GLY A C 1
ATOM 583 O O . GLY A 1 72 ? 10.419 8.138 0.698 1.00 74.44 72 GLY A O 1
ATOM 584 N N . THR A 1 73 ? 9.569 6.329 1.697 1.00 69.25 73 THR A N 1
ATOM 585 C CA . THR A 1 73 ? 10.086 6.713 3.025 1.00 69.25 73 THR A CA 1
ATOM 586 C C . THR A 1 73 ? 11.510 6.209 3.247 1.00 69.25 73 THR A C 1
ATOM 588 O O . THR A 1 73 ? 11.907 5.160 2.732 1.00 69.25 73 THR A 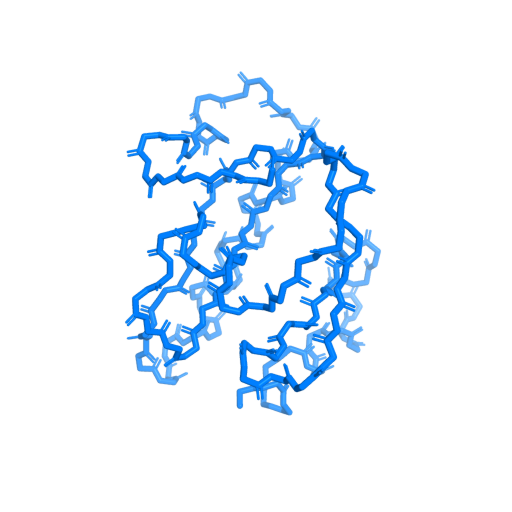O 1
ATOM 591 N N . ALA A 1 74 ? 12.259 6.903 4.109 1.00 70.56 74 ALA A N 1
ATOM 592 C CA . ALA A 1 74 ? 13.474 6.343 4.689 1.00 70.56 74 ALA A CA 1
ATOM 593 C C . ALA A 1 74 ? 13.141 5.046 5.448 1.00 70.56 74 ALA A C 1
ATOM 595 O O . ALA A 1 74 ? 12.116 4.959 6.134 1.00 70.56 74 ALA A O 1
ATOM 596 N N . PHE A 1 75 ? 13.996 4.032 5.296 1.00 71.75 75 PHE A N 1
ATOM 597 C CA . PHE A 1 75 ? 13.747 2.692 5.833 1.00 71.75 75 PHE A CA 1
ATOM 598 C C . PHE A 1 75 ? 13.562 2.682 7.353 1.00 71.75 75 PHE A C 1
ATOM 600 O O . PHE A 1 75 ? 12.739 1.913 7.846 1.00 71.75 75 PHE A O 1
ATOM 607 N N . ASP A 1 76 ? 14.265 3.557 8.070 1.00 78.50 76 ASP A N 1
ATOM 608 C CA . ASP A 1 76 ? 14.267 3.595 9.536 1.00 78.50 76 ASP A CA 1
ATOM 609 C C . ASP A 1 76 ? 12.909 4.000 10.126 1.00 78.50 76 ASP A C 1
ATOM 611 O O . ASP A 1 76 ? 12.549 3.565 11.216 1.00 78.50 76 ASP A O 1
ATOM 615 N N . TYR A 1 77 ? 12.108 4.766 9.380 1.00 79.88 77 TYR A N 1
ATOM 616 C CA . TYR A 1 77 ? 10.768 5.183 9.807 1.00 79.88 77 TYR A CA 1
ATOM 617 C C . TYR A 1 77 ? 9.652 4.309 9.232 1.00 79.88 77 TYR A C 1
ATOM 619 O O . TYR A 1 77 ? 8.484 4.487 9.577 1.00 79.88 77 TYR A O 1
ATOM 627 N N . TYR A 1 78 ? 9.981 3.352 8.360 1.00 81.56 78 TYR A N 1
ATOM 628 C CA . TYR A 1 78 ? 8.964 2.599 7.634 1.00 81.56 78 TYR A CA 1
ATOM 629 C C . TYR A 1 78 ? 8.083 1.760 8.554 1.00 81.56 78 TYR A C 1
ATOM 631 O O . TYR A 1 78 ? 6.873 1.734 8.367 1.00 81.56 78 TYR A O 1
ATOM 639 N N . GLY A 1 79 ? 8.664 1.121 9.574 1.00 82.31 79 GLY A N 1
ATOM 640 C CA . GLY A 1 79 ? 7.898 0.328 10.540 1.00 82.31 79 GLY A CA 1
ATOM 641 C C . GLY A 1 79 ? 6.853 1.159 11.293 1.00 82.31 79 GLY A C 1
ATOM 642 O O . GLY A 1 79 ? 5.726 0.704 11.477 1.00 82.31 79 GLY A O 1
ATOM 643 N N . TYR A 1 80 ? 7.199 2.397 11.664 1.00 86.00 80 TYR A N 1
ATOM 644 C CA . TYR A 1 80 ? 6.282 3.315 12.342 1.00 86.00 80 TYR A CA 1
ATOM 645 C C . TYR A 1 80 ? 5.099 3.701 11.445 1.00 86.00 80 TYR A C 1
ATOM 647 O O . TYR A 1 80 ? 3.949 3.475 11.825 1.00 86.00 80 TYR A O 1
ATOM 655 N N . TYR A 1 81 ? 5.369 4.210 10.236 1.00 87.31 81 TYR A N 1
ATOM 656 C CA . TYR A 1 81 ? 4.311 4.606 9.297 1.00 87.31 81 TYR A CA 1
ATOM 657 C C . TYR A 1 81 ? 3.430 3.424 8.892 1.00 87.31 81 TYR A C 1
ATOM 659 O O . TYR A 1 81 ? 2.208 3.537 8.861 1.00 87.31 81 TYR A O 1
ATOM 667 N N . LEU A 1 82 ? 4.043 2.263 8.661 1.00 87.25 82 LEU A N 1
ATOM 668 C CA . LEU A 1 82 ? 3.332 1.039 8.322 1.00 87.25 82 LEU A CA 1
ATOM 669 C C . LEU A 1 82 ? 2.380 0.604 9.444 1.00 87.25 82 LEU A C 1
ATOM 671 O O . LEU A 1 82 ? 1.224 0.297 9.168 1.00 87.25 82 LEU A O 1
ATOM 675 N N . SER A 1 83 ? 2.825 0.624 10.704 1.00 87.75 83 SER A N 1
ATOM 676 C CA . SER A 1 83 ? 1.967 0.307 11.855 1.00 87.75 83 SER A CA 1
ATOM 677 C C . SER A 1 83 ? 0.809 1.303 12.003 1.00 87.75 83 SER A C 1
ATOM 679 O O . SER A 1 83 ? -0.344 0.898 12.182 1.00 87.75 83 SER A O 1
ATOM 681 N N . GLN A 1 84 ? 1.083 2.603 11.858 1.00 91.06 84 GLN A N 1
ATOM 682 C CA . GLN A 1 84 ? 0.062 3.650 11.929 1.00 91.06 84 GLN A CA 1
ATOM 683 C C . GLN A 1 84 ? -1.027 3.459 10.861 1.00 91.06 84 GLN A C 1
ATOM 685 O O . GLN A 1 84 ? -2.218 3.465 11.189 1.00 91.06 84 GLN A O 1
ATOM 690 N N . ASP A 1 85 ? -0.635 3.224 9.609 1.00 92.06 85 ASP A N 1
ATOM 691 C CA . ASP A 1 85 ? -1.575 3.059 8.499 1.00 92.06 85 ASP A CA 1
ATOM 692 C C . ASP A 1 85 ? -2.343 1.731 8.570 1.00 92.06 85 ASP A C 1
ATOM 694 O O . ASP A 1 85 ? -3.526 1.681 8.232 1.00 92.06 85 ASP A O 1
ATOM 698 N N . ILE A 1 86 ? -1.737 0.661 9.096 1.00 90.00 86 ILE A N 1
ATOM 699 C CA . ILE A 1 86 ? -2.443 -0.601 9.372 1.00 90.00 86 ILE A CA 1
ATOM 700 C C . ILE A 1 86 ? -3.515 -0.412 10.441 1.00 90.00 86 ILE A C 1
ATOM 702 O O . ILE A 1 86 ? -4.613 -0.964 10.322 1.00 90.00 86 ILE A O 1
ATOM 706 N N . ASN A 1 87 ? -3.221 0.346 11.496 1.00 91.81 87 ASN A N 1
ATOM 707 C CA . ASN A 1 87 ? -4.196 0.627 12.543 1.00 91.81 87 ASN A CA 1
ATOM 708 C C . ASN A 1 87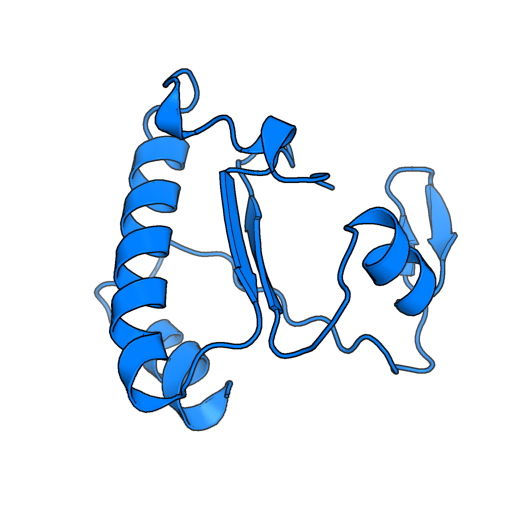 ? -5.360 1.461 12.003 1.00 91.81 87 ASN A C 1
ATOM 710 O O . ASN A 1 87 ? -6.515 1.140 12.292 1.00 91.81 87 ASN A O 1
ATOM 714 N N . LEU A 1 88 ? -5.074 2.451 11.151 1.00 92.81 88 LEU A N 1
ATOM 715 C CA . LEU A 1 88 ? -6.102 3.190 10.422 1.00 92.81 88 LEU A CA 1
ATOM 716 C C . LEU A 1 88 ? -6.951 2.252 9.552 1.00 92.81 88 LEU A C 1
ATOM 718 O O . LEU A 1 88 ? -8.172 2.237 9.690 1.00 92.81 88 LEU A O 1
ATOM 722 N N . ALA A 1 89 ? -6.320 1.425 8.717 1.00 90.62 89 ALA A N 1
ATOM 723 C CA . ALA A 1 89 ? -7.017 0.495 7.833 1.00 90.62 89 ALA A CA 1
ATOM 724 C C . ALA A 1 89 ? -7.864 -0.527 8.609 1.00 90.62 89 ALA A C 1
ATOM 726 O O . ALA A 1 89 ? -8.989 -0.824 8.215 1.00 90.62 89 ALA A O 1
ATOM 727 N N . THR A 1 90 ? -7.369 -1.017 9.750 1.00 89.56 90 THR A N 1
ATOM 728 C CA . THR A 1 90 ? -8.111 -1.937 10.627 1.00 89.56 90 THR A CA 1
ATOM 729 C C . THR A 1 90 ? -9.353 -1.264 11.217 1.00 89.56 90 THR A C 1
ATOM 731 O O . THR A 1 90 ? -10.407 -1.893 11.296 1.00 89.56 90 THR A O 1
ATOM 734 N N . ASP A 1 91 ? -9.255 -0.003 11.648 1.00 91.31 91 ASP A N 1
ATOM 735 C CA . ASP A 1 91 ? -10.416 0.729 12.167 1.00 91.31 91 ASP A CA 1
ATOM 736 C C . ASP A 1 91 ? -11.426 1.028 11.053 1.00 91.31 91 ASP A C 1
ATOM 738 O O . ASP A 1 91 ? -12.619 0.806 11.239 1.00 91.31 91 ASP A O 1
ATOM 742 N N . CYS A 1 92 ? -10.954 1.402 9.862 1.00 90.50 92 CYS A N 1
ATOM 743 C CA . CYS A 1 92 ? -11.801 1.604 8.688 1.00 90.50 92 CYS A CA 1
ATOM 744 C C . CYS A 1 92 ? -12.500 0.321 8.229 1.00 90.50 92 CYS A C 1
ATOM 746 O O . CYS A 1 92 ? -13.676 0.359 7.883 1.00 90.50 92 CYS A O 1
ATOM 748 N N . ALA A 1 93 ? -11.838 -0.835 8.304 1.00 85.38 93 ALA A N 1
ATOM 749 C CA . ALA A 1 93 ? -12.473 -2.121 8.028 1.00 85.38 93 ALA A CA 1
ATOM 750 C C . ALA A 1 93 ? -13.608 -2.437 9.021 1.00 85.38 93 ALA A C 1
ATOM 752 O O . ALA A 1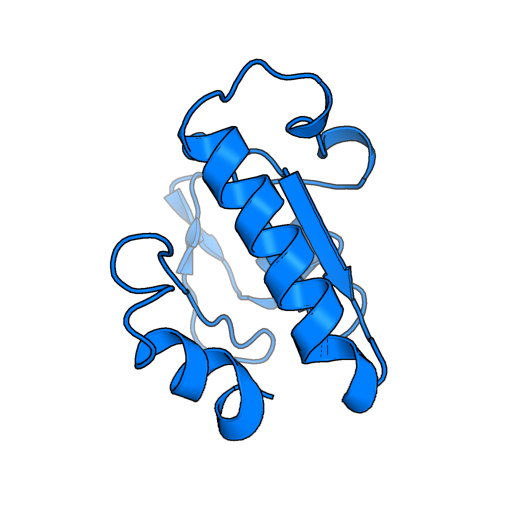 93 ? -14.605 -3.048 8.645 1.00 85.38 93 ALA A O 1
ATOM 753 N N . LYS A 1 94 ? -13.488 -1.997 10.282 1.00 87.19 94 LYS A N 1
ATOM 754 C CA . LYS A 1 94 ? -14.536 -2.150 11.306 1.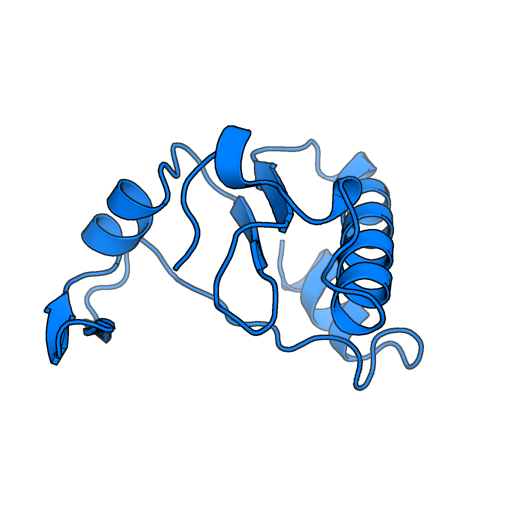00 87.19 94 LYS A CA 1
ATOM 755 C C . LYS A 1 94 ? -15.637 -1.090 11.189 1.00 87.19 94 LYS A C 1
ATOM 757 O O . LYS A 1 94 ? -16.781 -1.365 11.542 1.00 87.19 94 LYS A O 1
ATOM 762 N N . LYS A 1 95 ? -15.291 0.129 10.763 1.00 89.62 95 LYS A N 1
ATOM 763 C CA . LYS A 1 95 ? -16.157 1.320 10.729 1.00 89.62 95 LYS A CA 1
ATOM 764 C C . LYS A 1 95 ? -15.907 2.139 9.448 1.00 89.62 95 LYS A C 1
ATOM 766 O O . LYS A 1 95 ? -15.300 3.207 9.513 1.00 89.62 95 LYS A O 1
ATOM 771 N N . PRO A 1 96 ? -16.403 1.686 8.286 1.00 84.19 96 PRO A N 1
ATOM 772 C CA . PRO A 1 96 ? -16.006 2.244 6.988 1.00 84.19 96 PRO A CA 1
ATOM 773 C C . PRO A 1 96 ? -16.515 3.666 6.716 1.00 84.19 96 PRO A C 1
ATOM 775 O O . PRO A 1 96 ? -15.882 4.410 5.980 1.00 84.19 96 PRO A O 1
ATOM 778 N N . ALA A 1 97 ? -17.622 4.088 7.336 1.00 85.12 97 ALA A N 1
ATOM 779 C CA . ALA A 1 97 ? -18.258 5.384 7.065 1.00 85.12 97 ALA A CA 1
ATOM 780 C C . ALA A 1 97 ? -17.591 6.593 7.761 1.00 85.12 97 ALA A C 1
ATOM 782 O O . ALA A 1 97 ? -18.181 7.670 7.847 1.00 85.12 97 ALA A O 1
ATOM 783 N N . GLN A 1 98 ? -16.392 6.429 8.321 1.00 88.62 98 GLN A N 1
ATOM 784 C CA . GLN A 1 98 ? -15.710 7.509 9.031 1.00 88.62 98 GLN A CA 1
ATOM 785 C C . GLN A 1 98 ? -14.977 8.445 8.055 1.00 88.62 98 GLN A C 1
ATOM 787 O O . GLN A 1 98 ? -14.331 7.961 7.128 1.00 88.62 98 GLN A O 1
ATOM 792 N N . PRO A 1 99 ? -14.943 9.770 8.307 1.00 89.31 99 PRO A N 1
ATOM 793 C CA . PRO A 1 99 ? -14.252 10.720 7.427 1.00 89.31 99 PRO A CA 1
ATOM 794 C C . PRO A 1 99 ? -12.765 10.414 7.195 1.00 89.31 99 PRO A C 1
ATOM 796 O O . PRO A 1 99 ? -12.245 10.654 6.114 1.00 89.31 99 PRO A O 1
ATOM 799 N N . LYS A 1 100 ? -12.074 9.848 8.192 1.00 89.06 100 LYS A N 1
ATOM 800 C CA . LYS A 1 100 ? -10.654 9.467 8.089 1.00 89.06 100 LYS A CA 1
ATOM 801 C C . LYS A 1 100 ? -10.383 8.262 7.180 1.00 89.06 100 LYS A C 1
ATOM 803 O O . LYS A 1 100 ? -9.226 7.976 6.902 1.00 89.06 100 LYS A O 1
ATOM 808 N N . CYS A 1 101 ? -11.429 7.543 6.777 1.00 90.50 101 CYS A N 1
ATOM 809 C CA . CYS A 1 101 ? -11.334 6.416 5.855 1.00 90.50 101 CYS A CA 1
ATOM 810 C C . CYS A 1 101 ? -11.449 6.857 4.395 1.00 90.50 101 CYS A C 1
ATOM 812 O O . CYS A 1 101 ? -11.184 6.060 3.502 1.00 90.50 101 CYS A O 1
ATOM 814 N N . ASP A 1 102 ? -11.822 8.118 4.154 1.00 89.38 102 ASP A N 1
ATOM 815 C CA . ASP A 1 102 ? -11.946 8.678 2.818 1.00 89.38 102 ASP A CA 1
ATOM 816 C C . ASP A 1 102 ? -10.631 9.318 2.352 1.00 89.38 102 ASP A C 1
ATOM 818 O O . ASP A 1 102 ? -10.388 10.516 2.524 1.00 89.38 102 ASP A O 1
ATOM 822 N N . GLY A 1 103 ? -9.779 8.500 1.737 1.00 87.25 103 GLY A N 1
ATOM 823 C CA . GLY A 1 103 ? -8.534 8.930 1.107 1.00 87.25 103 GLY A CA 1
ATOM 824 C C . GLY A 1 103 ? -8.687 9.321 -0.364 1.00 87.25 103 GLY A C 1
ATOM 825 O O . GLY A 1 103 ? -7.676 9.543 -1.029 1.00 87.25 103 GLY A O 1
ATOM 826 N N . ARG A 1 104 ? -9.910 9.407 -0.917 1.00 86.44 104 ARG A N 1
ATOM 827 C CA . ARG A 1 104 ? -10.134 9.653 -2.363 1.00 86.44 104 ARG A CA 1
ATOM 828 C C . ARG A 1 104 ? -9.578 10.991 -2.844 1.00 86.44 104 ARG A C 1
ATOM 830 O O . ARG A 1 104 ? -9.202 11.126 -4.004 1.00 86.44 104 ARG A O 1
ATOM 837 N N . LYS A 1 105 ? -9.489 11.975 -1.948 1.00 86.00 105 LYS A N 1
ATOM 838 C CA . LYS A 1 105 ? -8.840 13.267 -2.217 1.00 86.00 105 LYS A CA 1
ATOM 839 C C . LYS A 1 105 ? -7.331 13.141 -2.487 1.00 86.00 105 LYS A C 1
ATOM 841 O O . LYS A 1 105 ? -6.764 14.006 -3.143 1.00 86.00 105 LYS A O 1
ATOM 846 N N . ASP A 1 106 ? -6.701 12.070 -2.001 1.00 85.56 106 ASP A N 1
ATOM 847 C CA . ASP A 1 106 ? -5.251 11.857 -2.042 1.00 85.56 106 ASP A CA 1
ATOM 848 C C . ASP A 1 106 ? -4.827 10.920 -3.188 1.00 85.56 106 ASP A C 1
ATOM 850 O O . ASP A 1 106 ? -3.648 10.586 -3.312 1.00 85.56 106 ASP A O 1
ATOM 854 N N . GLY A 1 107 ? -5.773 10.456 -4.011 1.00 88.44 107 GLY A N 1
ATOM 855 C CA . GLY A 1 107 ? -5.505 9.620 -5.180 1.00 88.44 107 GLY A CA 1
ATOM 856 C C . GLY A 1 107 ? -6.581 8.571 -5.455 1.00 88.44 107 GLY A C 1
ATOM 857 O O . GLY A 1 107 ? -7.560 8.433 -4.721 1.00 88.44 107 GLY A O 1
ATOM 858 N N . ALA A 1 108 ? -6.374 7.803 -6.523 1.00 89.12 108 ALA A N 1
ATOM 859 C CA . ALA A 1 108 ? -7.293 6.748 -6.934 1.00 89.12 108 ALA A CA 1
ATOM 860 C C . ALA A 1 108 ? -7.230 5.508 -6.017 1.00 89.12 108 ALA A C 1
ATOM 862 O O . ALA A 1 108 ? -6.189 5.196 -5.428 1.00 89.12 108 ALA A O 1
ATOM 863 N N . GLY A 1 109 ? -8.369 4.814 -5.917 1.00 88.38 109 GLY A N 1
ATOM 864 C CA . GLY A 1 109 ? -8.480 3.425 -5.455 1.00 88.38 109 GLY A CA 1
ATOM 865 C C . GLY A 1 109 ? -8.447 2.439 -6.632 1.00 88.38 109 GLY A C 1
ATOM 866 O O . GLY A 1 109 ? -8.058 2.823 -7.738 1.00 88.38 109 GLY A O 1
ATOM 867 N N . LEU A 1 110 ? -8.840 1.185 -6.387 1.00 86.38 110 LEU A N 1
ATOM 868 C CA . LEU A 1 110 ? -8.954 0.150 -7.428 1.00 86.38 110 LEU A CA 1
ATOM 869 C C . LEU A 1 110 ? -10.216 0.304 -8.279 1.00 86.38 110 LEU A C 1
ATOM 871 O O . LEU A 1 110 ? -11.271 0.660 -7.713 1.00 86.38 110 LEU A O 1
#